Protein AF-A0A7S1P432-F1 (afdb_monomer)

Sequence (163 aa):
KGHTPPPPPSLVYFTLRPREGSQLPALQTTHKLSAPAIVRLRKVRTYVVERLRNDLTKLQQQGDKGAGGAAKRGGPSEREERRASTGPLEELVRLACKGRILSADMNLATVKDFICKSRTDVEITYHSVFDADETSGSMTPSFLPLQRKPAGEPRGKADPPQV

Mean predicted aligned error: 16.55 Å

Organism: NCBI:txid1169539

InterPro domains:
  IPR021772 WDR48/Bun107, ubiquitin-like domain [PF11816] (4-127)

Radius of gyration: 30.98 Å; Cα contacts (8 Å, |Δi|>4): 166; chains: 1; bounding box: 64×86×106 Å

Secondary structure (DSSP, 8-state):
---PPPPPPPEEEEEEEEPTT-SSPPPS--S-EEEETT-BHHHHHHHHHHHHHHHHHHHHHHH--S------------SSTTSS---THHHHEEEEETTEEPPTT-BHHHIIIIII--SSEEEEEEEEGGG-SSSS----------------------PPP--

pLDDT: mean 71.89, std 19.13, range [35.53, 95.12]

Nearest PDB structures (foldseek):
  8a9j-assembly1_E  TM=8.873E-01  e=1.302E-06  Homo sapiens
  5k1a-assembly1_B  TM=8.287E-01  e=5.121E-07  Homo sapiens
  5k1a-assembly3_F  TM=7.833E-01  e=3.669E-07  Homo sapiens
  5k1a-assembly2_D  TM=8.504E-01  e=4.324E-06  Homo sapiens
  7ay1-assembly1_E  TM=8.106E-01  e=1.488E-06  Homo sapiens

Foldseek 3Di:
DDDDDDDPQDKAKEAEAADVQFPQDGQPPRDIDIDGQQDFVLVVLVVVLVRSVVVVVVVVVVVPPDDDDDDDDDDDDDPDPPPPDPPCSSVFKFKDFPNHTDDRGDGNNCCCCPPNVPPHYGYIHMHTNVSPDDDPDPPPPPPPPPPPDDDDDDDDDDDDDDD

Solvent-accessible surface area (backbone atoms only — not comparable to full-atom values): 10689 Å² total; per-residue (Å²): 133,87,80,76,77,78,78,76,79,58,70,40,39,32,37,63,40,49,35,92,89,34,91,53,75,71,61,90,63,71,57,78,42,75,42,54,27,81,46,34,37,47,59,55,49,50,49,52,43,55,47,51,51,52,54,51,53,50,54,54,58,68,73,55,84,79,75,89,81,82,87,82,90,78,85,88,76,95,77,72,77,85,76,73,74,89,48,68,60,62,81,33,49,44,46,25,33,89,88,39,78,56,61,50,84,41,28,47,45,57,43,27,63,71,65,55,61,37,92,70,63,36,66,35,28,35,34,46,58,79,69,71,80,85,88,87,74,91,69,73,80,80,74,69,78,77,78,80,74,87,78,78,86,80,91,76,91,76,83,84,91,79,136

Structure (mmCIF, N/CA/C/O backbone):
data_AF-A0A7S1P432-F1
#
_entry.id   AF-A0A7S1P432-F1
#
loop_
_atom_site.group_PDB
_atom_site.id
_atom_site.type_symbol
_atom_site.label_atom_id
_atom_site.label_alt_id
_atom_site.label_comp_id
_atom_site.label_asym_id
_atom_site.label_entity_id
_atom_site.label_seq_id
_atom_site.pdbx_PDB_ins_code
_atom_site.Cartn_x
_atom_site.Cartn_y
_atom_site.Cartn_z
_atom_site.occupancy
_atom_site.B_iso_or_equiv
_atom_site.auth_seq_id
_atom_site.auth_comp_id
_atom_site.auth_asym_id
_atom_site.auth_atom_id
_atom_site.pdbx_PDB_model_num
ATOM 1 N N . LYS A 1 1 ? -13.442 27.577 28.938 1.00 61.81 1 LYS A N 1
ATOM 2 C CA . LYS A 1 1 ? -13.847 26.666 27.840 1.00 61.81 1 LYS A CA 1
ATOM 3 C C . LYS A 1 1 ? -12.653 25.766 27.553 1.00 61.81 1 LYS A C 1
ATOM 5 O O . LYS A 1 1 ? -11.640 26.280 27.103 1.00 61.81 1 LYS A O 1
ATOM 10 N N . GLY A 1 2 ? -12.702 24.496 27.962 1.00 65.56 2 GLY A N 1
ATOM 11 C CA . GLY A 1 2 ? -11.573 23.577 27.795 1.00 65.56 2 GLY A CA 1
ATOM 12 C C . GLY A 1 2 ? -11.403 23.221 26.322 1.00 65.56 2 GLY A C 1
ATOM 13 O O . GLY A 1 2 ? -12.331 22.694 25.717 1.00 65.56 2 GLY A O 1
ATOM 14 N N . HIS A 1 3 ? -10.253 23.546 25.740 1.00 68.88 3 HIS A N 1
ATOM 15 C CA . HIS A 1 3 ? -9.873 23.038 24.429 1.00 68.88 3 HIS A CA 1
ATOM 16 C C . HIS A 1 3 ? -9.399 21.598 24.618 1.00 68.88 3 HIS A C 1
ATOM 18 O O . HIS A 1 3 ? -8.333 21.365 25.182 1.00 68.88 3 HIS A O 1
ATOM 24 N N . THR A 1 4 ? -10.193 20.624 24.183 1.00 71.69 4 THR A N 1
ATOM 25 C CA . THR A 1 4 ? -9.695 19.255 24.040 1.00 71.69 4 THR A CA 1
ATOM 26 C C . THR A 1 4 ? -8.678 19.223 22.897 1.00 71.69 4 THR A C 1
ATOM 28 O O . THR A 1 4 ? -8.977 19.758 21.824 1.00 71.69 4 THR A O 1
ATOM 31 N N . PRO A 1 5 ? -7.487 18.630 23.097 1.00 74.06 5 PRO A N 1
ATOM 32 C CA . PRO A 1 5 ? -6.500 18.503 22.034 1.00 74.06 5 PRO A CA 1
ATOM 33 C C . PRO A 1 5 ? -7.072 17.679 20.869 1.00 74.06 5 PRO A C 1
ATOM 35 O O . PRO A 1 5 ? -7.887 16.778 21.101 1.00 74.06 5 PRO A O 1
ATOM 38 N N . PRO A 1 6 ? -6.682 17.982 19.616 1.00 73.06 6 PRO A N 1
ATOM 39 C CA . PRO A 1 6 ? -7.148 17.231 18.462 1.00 73.06 6 PRO A CA 1
ATOM 40 C C . PRO A 1 6 ? -6.756 15.754 18.609 1.00 73.06 6 PRO A C 1
ATOM 42 O O . PRO A 1 6 ? -5.644 15.462 19.065 1.00 73.06 6 PRO A O 1
ATOM 45 N N . PRO A 1 7 ? -7.644 14.814 18.237 1.00 72.56 7 PRO A N 1
ATOM 46 C CA . PRO A 1 7 ? -7.325 13.400 18.296 1.00 72.56 7 PRO A CA 1
ATOM 47 C C . PRO A 1 7 ? -6.095 13.112 17.424 1.00 72.56 7 PRO A C 1
ATOM 49 O O . PRO A 1 7 ? -5.957 13.694 16.341 1.00 72.56 7 PRO A O 1
ATOM 52 N N . PRO A 1 8 ? -5.191 12.228 17.880 1.00 73.31 8 PRO A N 1
ATOM 53 C CA . PRO A 1 8 ? -4.009 11.881 17.112 1.00 73.31 8 PRO A CA 1
ATOM 54 C C . PRO A 1 8 ? -4.415 11.316 15.742 1.00 73.31 8 PRO A C 1
ATOM 56 O O . PRO A 1 8 ? -5.448 10.647 15.625 1.00 73.31 8 PRO A O 1
ATOM 59 N N . PRO A 1 9 ? -3.616 11.565 14.691 1.00 76.19 9 PRO A N 1
ATOM 60 C CA . PRO A 1 9 ? -3.903 11.031 13.371 1.00 76.19 9 PRO A CA 1
ATOM 61 C C . PRO A 1 9 ? -3.912 9.503 13.442 1.00 76.19 9 PRO A C 1
ATOM 63 O O . PRO A 1 9 ? -2.935 8.888 13.863 1.00 76.19 9 PRO A O 1
ATOM 66 N N . SER A 1 10 ? -5.022 8.891 13.025 1.00 87.19 10 SER A N 1
ATOM 67 C CA . SER A 1 10 ? -5.145 7.434 13.003 1.00 87.19 10 SER A CA 1
ATOM 68 C C . SER A 1 10 ? -4.071 6.850 12.084 1.00 87.19 10 SER A C 1
ATOM 70 O O . SER A 1 10 ? -4.020 7.188 10.898 1.00 87.19 10 SER A O 1
ATOM 72 N N . LEU A 1 11 ? -3.176 6.029 12.634 1.00 92.12 11 LEU A N 1
ATOM 73 C CA . LEU A 1 11 ? -2.109 5.366 11.888 1.00 92.12 11 LEU A CA 1
ATOM 74 C C . LEU A 1 11 ? -2.564 3.970 11.464 1.00 92.12 11 LEU A C 1
ATOM 76 O O . LEU A 1 11 ? -3.148 3.215 12.242 1.00 92.12 11 LEU A O 1
ATOM 80 N N . VAL A 1 12 ? -2.249 3.615 10.225 1.00 92.44 12 VAL A N 1
ATOM 81 C CA . VAL A 1 12 ? -2.387 2.263 9.696 1.00 92.44 12 VAL A CA 1
ATOM 82 C C . VAL A 1 12 ? -0.999 1.667 9.584 1.00 92.44 12 VAL A C 1
ATOM 84 O O . VAL A 1 12 ? -0.094 2.269 9.001 1.00 92.44 12 VAL A O 1
ATOM 87 N N . TYR A 1 13 ? -0.852 0.470 10.136 1.00 93.31 13 TYR A N 1
ATOM 88 C CA . TYR A 1 13 ? 0.351 -0.317 9.975 1.00 93.31 13 TYR A CA 1
ATOM 89 C C . TYR A 1 13 ? 0.151 -1.349 8.875 1.00 93.31 13 TYR A C 1
ATOM 91 O O . TYR A 1 13 ? -0.885 -2.016 8.820 1.00 93.31 13 TYR A O 1
ATOM 99 N N . PHE A 1 14 ? 1.137 -1.479 7.998 1.00 93.19 14 PHE A N 1
ATOM 100 C CA . PHE A 1 14 ? 1.056 -2.395 6.876 1.00 93.19 14 PHE A CA 1
ATOM 101 C C . PHE A 1 14 ? 2.423 -2.941 6.473 1.00 93.19 14 PHE A C 1
ATOM 103 O O . PHE A 1 14 ? 3.464 -2.368 6.784 1.00 93.19 14 PHE A O 1
ATOM 110 N N . THR A 1 15 ? 2.413 -4.071 5.780 1.00 92.88 15 THR A N 1
ATOM 111 C CA . THR A 1 15 ? 3.598 -4.680 5.171 1.00 92.88 15 THR A CA 1
ATOM 112 C C . THR A 1 15 ? 3.430 -4.714 3.661 1.00 92.88 15 THR A C 1
ATOM 114 O O . THR A 1 15 ? 2.308 -4.791 3.154 1.00 92.88 15 THR A O 1
ATOM 117 N N . LEU A 1 16 ? 4.548 -4.608 2.945 1.00 92.38 16 LEU A N 1
ATOM 118 C CA . LEU A 1 16 ? 4.594 -4.693 1.491 1.00 92.38 16 LEU A CA 1
ATOM 119 C C . LEU A 1 16 ? 5.288 -5.990 1.101 1.00 92.38 16 LEU A C 1
ATOM 121 O O . LEU A 1 16 ? 6.408 -6.246 1.540 1.00 92.38 16 LEU A O 1
ATOM 125 N N . ARG A 1 17 ? 4.629 -6.801 0.276 1.00 90.12 17 ARG A N 1
ATOM 126 C CA . ARG A 1 17 ? 5.188 -8.062 -0.220 1.00 90.12 17 ARG A CA 1
ATOM 127 C C . ARG A 1 17 ? 4.987 -8.204 -1.725 1.00 90.12 17 ARG A C 1
ATOM 129 O O . ARG A 1 17 ? 3.968 -7.743 -2.235 1.00 90.12 17 ARG A O 1
ATOM 136 N N . PRO A 1 18 ? 5.921 -8.829 -2.455 1.00 89.81 18 PRO A N 1
ATOM 137 C CA . PRO A 1 18 ? 5.646 -9.207 -3.832 1.00 89.81 18 PRO A CA 1
ATOM 138 C C . PRO A 1 18 ? 4.508 -10.236 -3.842 1.00 89.81 18 PRO A C 1
ATOM 140 O O . PRO A 1 18 ? 4.408 -11.071 -2.941 1.00 89.81 18 PRO A O 1
ATOM 143 N N . ARG A 1 19 ? 3.621 -10.162 -4.836 1.00 86.88 19 ARG A N 1
ATOM 144 C CA . ARG A 1 19 ? 2.622 -11.213 -5.066 1.00 86.88 19 ARG A CA 1
ATOM 145 C C . ARG A 1 19 ? 3.338 -12.522 -5.408 1.00 86.88 19 ARG A C 1
ATOM 147 O O . ARG A 1 19 ? 4.354 -12.509 -6.095 1.00 86.88 19 ARG A O 1
ATOM 154 N N . GLU A 1 20 ? 2.800 -13.643 -4.951 1.00 77.38 20 GLU A N 1
ATOM 155 C CA . GLU A 1 20 ? 3.308 -14.966 -5.315 1.00 77.38 20 GLU A CA 1
ATOM 156 C C . GLU A 1 20 ? 3.258 -15.152 -6.843 1.00 77.38 20 GLU A C 1
ATOM 158 O O . GLU A 1 20 ? 2.219 -14.905 -7.456 1.00 77.38 20 GLU A O 1
ATOM 163 N N . GLY A 1 21 ? 4.397 -15.496 -7.454 1.00 70.50 21 GLY A N 1
ATOM 164 C CA . GLY A 1 21 ? 4.560 -15.585 -8.914 1.00 70.50 21 GLY A CA 1
ATOM 165 C C . GLY A 1 21 ? 4.989 -14.288 -9.615 1.00 70.50 21 GLY A C 1
ATOM 166 O O . GLY A 1 21 ? 5.356 -14.339 -10.783 1.00 70.50 21 GLY A O 1
ATOM 167 N N . SER A 1 22 ? 5.025 -13.153 -8.907 1.00 76.44 22 SER A N 1
ATOM 168 C CA . SER A 1 22 ? 5.441 -11.872 -9.487 1.00 76.44 22 SER A CA 1
ATOM 169 C C . SER A 1 22 ? 6.924 -11.861 -9.850 1.00 76.44 22 SER A C 1
ATOM 171 O O . SER A 1 22 ? 7.775 -12.154 -9.011 1.00 76.44 22 SER A O 1
ATOM 173 N N . GLN A 1 23 ? 7.252 -11.385 -11.055 1.00 71.56 23 GLN A N 1
ATOM 174 C CA . GLN A 1 23 ? 8.646 -11.152 -11.471 1.00 71.56 23 GLN A CA 1
ATOM 175 C C . GLN A 1 23 ? 9.327 -9.965 -10.759 1.00 71.56 23 GLN A C 1
ATOM 177 O O . GLN A 1 23 ? 10.518 -9.714 -10.946 1.00 71.56 23 GLN A O 1
ATOM 182 N N . LEU A 1 24 ? 8.585 -9.197 -9.953 1.00 79.94 24 LEU A N 1
ATOM 183 C CA . LEU A 1 24 ? 9.155 -8.101 -9.167 1.00 79.94 24 LEU A CA 1
ATOM 184 C C . LEU A 1 24 ? 9.936 -8.618 -7.948 1.00 79.94 24 LEU A C 1
ATOM 186 O O . LEU A 1 24 ? 9.407 -9.443 -7.198 1.00 79.94 24 LEU A O 1
ATOM 190 N N . PRO A 1 25 ? 11.139 -8.078 -7.677 1.00 79.94 25 PRO A N 1
ATOM 191 C CA . PRO A 1 25 ? 11.921 -8.470 -6.514 1.00 79.94 25 PRO A CA 1
ATOM 192 C C . PRO A 1 25 ? 11.219 -8.091 -5.205 1.00 79.94 25 PRO A C 1
ATOM 194 O O . PRO A 1 25 ? 10.444 -7.127 -5.131 1.00 79.94 25 PRO A O 1
ATOM 197 N N . ALA A 1 26 ? 11.519 -8.844 -4.145 1.00 82.81 26 ALA A N 1
ATOM 198 C CA . ALA A 1 26 ? 11.113 -8.488 -2.793 1.00 82.81 26 ALA A CA 1
ATOM 199 C C . ALA A 1 26 ? 11.807 -7.185 -2.374 1.00 82.81 26 ALA A C 1
ATOM 201 O O . ALA A 1 26 ? 13.030 -7.070 -2.459 1.00 82.81 26 ALA A O 1
ATOM 202 N N . LEU A 1 27 ? 11.026 -6.210 -1.910 1.00 83.12 27 LEU A N 1
ATOM 203 C CA . LEU A 1 27 ? 11.569 -4.985 -1.338 1.00 83.12 27 LEU A CA 1
ATOM 204 C C . LEU A 1 27 ? 12.449 -5.324 -0.130 1.00 83.12 27 LEU A C 1
ATOM 206 O O . LEU A 1 27 ? 12.026 -6.073 0.753 1.00 83.12 27 LEU A O 1
ATOM 210 N N . GLN A 1 28 ? 13.627 -4.700 -0.022 1.00 70.88 28 GLN A N 1
ATOM 211 C CA . GLN A 1 28 ? 14.461 -4.827 1.188 1.00 70.88 28 GLN A CA 1
ATOM 212 C C . GLN A 1 28 ? 13.776 -4.242 2.432 1.00 70.88 28 GLN A C 1
ATOM 214 O O . GLN A 1 28 ? 14.142 -4.550 3.567 1.00 70.88 28 GLN A O 1
ATOM 219 N N . THR A 1 29 ? 12.749 -3.412 2.234 1.00 67.56 29 THR A N 1
ATOM 220 C CA . THR A 1 29 ? 11.868 -2.930 3.296 1.00 67.56 29 THR A CA 1
ATOM 221 C C . THR A 1 29 ? 10.810 -3.979 3.661 1.00 67.56 29 THR A C 1
ATOM 223 O O . THR A 1 29 ? 9.615 -3.817 3.448 1.00 67.56 29 THR A O 1
ATOM 226 N N . THR A 1 30 ? 11.256 -5.095 4.239 1.00 64.88 30 THR A N 1
ATOM 227 C CA . THR A 1 30 ? 10.384 -6.121 4.845 1.00 64.88 30 THR A CA 1
ATOM 228 C C . THR A 1 30 ? 9.845 -5.714 6.219 1.00 64.88 30 THR A C 1
ATOM 230 O O . THR A 1 30 ? 9.084 -6.456 6.839 1.00 64.88 30 THR A O 1
ATOM 233 N N . HIS A 1 31 ? 10.223 -4.536 6.715 1.00 77.25 31 HIS A N 1
ATOM 234 C CA . HIS A 1 31 ? 9.747 -4.004 7.986 1.00 77.25 31 HIS A CA 1
ATOM 235 C C . HIS A 1 31 ? 8.325 -3.439 7.878 1.00 77.2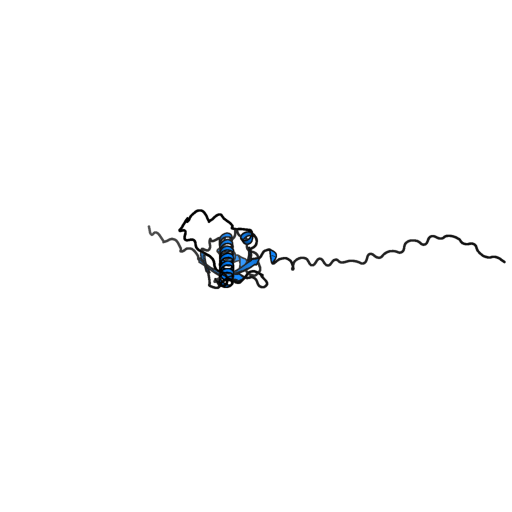5 31 HIS A C 1
ATOM 237 O O . HIS A 1 31 ? 7.900 -2.910 6.853 1.00 77.25 31 HIS A O 1
ATOM 243 N N . LYS A 1 32 ? 7.594 -3.539 8.990 1.00 89.12 32 LYS A N 1
ATOM 244 C CA . LYS A 1 32 ? 6.251 -2.988 9.168 1.00 89.12 32 LYS A CA 1
ATOM 245 C C . LYS A 1 32 ? 6.284 -1.468 8.981 1.00 89.12 32 LYS A C 1
ATOM 247 O O . LYS A 1 32 ? 6.915 -0.755 9.759 1.00 89.12 32 LYS A O 1
ATOM 252 N N . LEU A 1 33 ? 5.600 -0.983 7.952 1.00 91.62 33 LEU A N 1
ATOM 253 C CA . LEU A 1 33 ? 5.451 0.436 7.659 1.00 91.62 33 LEU A CA 1
ATOM 254 C C . LEU A 1 33 ? 4.270 1.005 8.439 1.00 91.62 33 LEU A C 1
ATOM 256 O O . LEU A 1 33 ? 3.277 0.318 8.683 1.00 91.62 33 LEU A O 1
ATOM 260 N N . SER A 1 34 ? 4.367 2.275 8.814 1.00 92.56 34 SER A N 1
ATOM 261 C CA . SER A 1 34 ? 3.274 3.036 9.408 1.00 92.56 34 SER A CA 1
ATOM 262 C C . SER A 1 34 ? 2.999 4.276 8.568 1.00 92.56 34 SER A C 1
ATOM 264 O O . SER A 1 34 ? 3.915 4.963 8.114 1.00 92.56 34 SER A O 1
ATOM 266 N N . ALA A 1 35 ? 1.723 4.559 8.327 1.00 93.44 35 ALA A N 1
ATOM 267 C CA . ALA A 1 35 ? 1.311 5.772 7.637 1.00 93.44 35 ALA A CA 1
ATOM 268 C C . ALA A 1 35 ? -0.051 6.258 8.146 1.00 93.44 35 ALA A C 1
ATOM 270 O O . ALA A 1 35 ? -0.850 5.455 8.629 1.00 93.44 35 ALA A O 1
ATOM 271 N N . PRO A 1 36 ? -0.357 7.558 8.017 1.00 94.06 36 PRO A N 1
ATOM 272 C CA . PRO A 1 36 ? -1.687 8.069 8.319 1.00 94.06 36 PRO A CA 1
ATOM 273 C C . PRO A 1 36 ? -2.774 7.375 7.489 1.00 94.06 36 PRO A C 1
ATOM 275 O O . PRO A 1 36 ? -2.624 7.179 6.285 1.00 94.06 36 PRO A O 1
ATOM 278 N N . ALA A 1 37 ? -3.906 7.081 8.119 1.00 91.75 37 ALA A N 1
ATOM 279 C CA . ALA A 1 37 ? -5.088 6.456 7.525 1.00 91.75 37 ALA A CA 1
ATOM 280 C C . ALA A 1 37 ? -5.605 7.167 6.259 1.00 91.75 37 ALA A C 1
ATOM 282 O O . ALA A 1 37 ? -6.143 6.525 5.358 1.00 91.75 37 ALA A O 1
ATOM 283 N N . ILE A 1 38 ? -5.411 8.487 6.181 1.00 93.88 38 ILE A N 1
ATOM 284 C CA . ILE A 1 38 ? -5.805 9.335 5.047 1.00 93.88 38 ILE A CA 1
ATOM 285 C C . ILE A 1 38 ? -4.884 9.190 3.824 1.00 93.88 38 ILE A C 1
ATOM 287 O O . ILE A 1 38 ? -5.231 9.648 2.734 1.00 93.88 38 ILE A O 1
ATOM 291 N N . VAL A 1 39 ? -3.707 8.566 3.969 1.00 94.38 39 VAL A N 1
ATOM 292 C CA . VAL A 1 39 ? -2.776 8.371 2.851 1.00 94.38 39 VAL A CA 1
ATOM 293 C C . VAL A 1 39 ? -3.449 7.538 1.768 1.00 94.38 39 VAL A C 1
ATOM 295 O O . VAL A 1 39 ? -3.961 6.449 2.022 1.00 94.38 39 VAL A O 1
ATOM 298 N N . ARG A 1 40 ? -3.427 8.071 0.543 1.00 94.88 40 ARG A N 1
ATOM 299 C CA . ARG A 1 40 ? -3.949 7.394 -0.644 1.00 94.88 40 ARG A CA 1
ATOM 300 C C . ARG A 1 40 ? -2.973 6.355 -1.163 1.00 94.88 40 ARG A C 1
ATOM 302 O O . ARG A 1 40 ? -1.754 6.547 -1.108 1.00 94.88 40 ARG A O 1
ATOM 309 N N . LEU A 1 41 ? -3.513 5.308 -1.768 1.00 94.00 41 LEU A N 1
ATOM 310 C CA . LEU A 1 41 ? -2.720 4.246 -2.362 1.00 94.00 41 LEU A CA 1
ATOM 311 C C . LEU A 1 41 ? -1.842 4.712 -3.508 1.00 94.00 41 LEU A C 1
ATOM 313 O O . LEU A 1 41 ? -0.775 4.138 -3.688 1.00 94.00 41 LEU A O 1
ATOM 317 N N . ARG A 1 42 ? -2.201 5.790 -4.214 1.00 92.50 42 ARG A N 1
ATOM 318 C CA . ARG A 1 42 ? -1.290 6.428 -5.174 1.00 92.50 42 ARG A CA 1
ATOM 319 C C . ARG A 1 42 ? 0.086 6.699 -4.561 1.00 92.50 42 ARG A C 1
ATOM 321 O O . ARG A 1 42 ? 1.092 6.407 -5.187 1.00 92.50 42 ARG A O 1
ATOM 328 N N . LYS A 1 43 ? 0.141 7.186 -3.317 1.00 93.06 43 LYS A N 1
ATOM 329 C CA . LYS A 1 43 ? 1.407 7.499 -2.641 1.00 93.06 43 LYS A CA 1
ATOM 330 C C . LYS A 1 43 ? 2.152 6.244 -2.183 1.00 93.06 43 LYS A C 1
ATOM 332 O O . LYS A 1 43 ? 3.375 6.209 -2.248 1.00 93.06 43 LYS A O 1
ATOM 337 N N . VAL A 1 44 ? 1.419 5.210 -1.767 1.00 92.81 44 VAL A N 1
ATOM 338 C CA . VAL A 1 44 ? 1.993 3.891 -1.445 1.00 92.81 44 VAL A CA 1
ATOM 339 C C . VAL A 1 44 ? 2.585 3.243 -2.702 1.00 92.81 44 VAL A C 1
ATOM 341 O O . VAL A 1 44 ? 3.681 2.699 -2.653 1.00 92.81 44 VAL A O 1
ATOM 344 N N . ARG A 1 45 ? 1.901 3.364 -3.844 1.00 91.25 45 ARG A N 1
ATOM 345 C CA . ARG A 1 45 ? 2.354 2.881 -5.154 1.00 91.25 45 ARG A CA 1
ATOM 346 C C . ARG A 1 45 ? 3.644 3.574 -5.580 1.00 91.25 45 ARG A C 1
ATOM 348 O O . ARG A 1 45 ? 4.614 2.886 -5.877 1.00 91.25 45 ARG A O 1
ATOM 355 N N . THR A 1 46 ? 3.678 4.907 -5.533 1.00 91.19 46 THR A N 1
ATOM 356 C CA . THR A 1 46 ? 4.898 5.680 -5.811 1.00 91.19 46 THR A CA 1
ATOM 357 C C . THR A 1 46 ? 6.043 5.238 -4.903 1.00 91.19 46 THR A C 1
ATOM 359 O O . THR A 1 46 ? 7.136 4.969 -5.387 1.00 91.19 46 THR A O 1
ATOM 362 N N . TYR A 1 47 ? 5.781 5.060 -3.604 1.00 91.12 47 TYR A N 1
ATOM 363 C CA . TYR A 1 47 ? 6.790 4.573 -2.662 1.00 91.12 47 TYR A CA 1
ATOM 364 C C . TYR A 1 47 ? 7.340 3.188 -3.043 1.00 91.12 47 TYR A C 1
ATOM 366 O O . TYR A 1 47 ? 8.554 2.995 -3.027 1.00 91.12 47 TYR A O 1
ATOM 374 N N . VAL A 1 48 ? 6.478 2.233 -3.415 1.00 90.25 48 VAL A N 1
ATOM 375 C CA . VAL A 1 48 ? 6.901 0.897 -3.878 1.00 90.25 48 VAL A CA 1
ATOM 376 C C . VAL A 1 48 ? 7.805 1.013 -5.103 1.00 90.25 48 VAL A C 1
ATOM 378 O O . VAL A 1 48 ? 8.866 0.400 -5.138 1.00 90.25 48 VAL A O 1
ATOM 381 N N . VAL A 1 49 ? 7.418 1.825 -6.084 1.00 88.25 49 VAL A N 1
ATOM 382 C CA . VAL A 1 49 ? 8.160 2.009 -7.340 1.00 88.25 49 VAL A CA 1
ATOM 383 C C . VAL A 1 49 ? 9.527 2.642 -7.088 1.00 88.25 49 VAL A C 1
ATOM 385 O O . VAL A 1 49 ? 10.539 2.153 -7.590 1.00 88.25 49 VAL A O 1
ATOM 388 N N . GLU A 1 50 ? 9.583 3.689 -6.265 1.00 87.75 50 GLU A N 1
ATOM 389 C CA . GLU A 1 50 ? 10.842 4.323 -5.869 1.00 87.75 50 GLU A CA 1
ATOM 390 C C . GLU A 1 50 ? 11.755 3.345 -5.123 1.00 87.75 50 GLU A C 1
ATOM 392 O O . GLU A 1 50 ? 12.967 3.336 -5.345 1.00 87.75 50 GLU A O 1
ATOM 397 N N . ARG A 1 51 ? 11.193 2.502 -4.247 1.00 86.69 51 ARG A N 1
ATOM 398 C CA . ARG A 1 51 ? 11.965 1.491 -3.516 1.00 86.69 51 ARG A CA 1
ATOM 399 C C . ARG A 1 51 ? 12.489 0.396 -4.436 1.00 86.69 51 ARG A C 1
ATOM 401 O O . ARG A 1 51 ? 13.684 0.133 -4.383 1.00 86.69 51 ARG A O 1
ATOM 408 N N . LEU A 1 52 ? 11.657 -0.139 -5.331 1.00 85.75 52 LEU A N 1
ATOM 409 C CA . LEU A 1 52 ? 12.071 -1.121 -6.339 1.00 85.75 52 LEU A CA 1
ATOM 410 C C . LEU A 1 52 ? 13.206 -0.584 -7.212 1.00 85.75 52 LEU A C 1
ATOM 412 O O . LEU A 1 52 ? 14.203 -1.272 -7.409 1.00 85.75 52 LEU A O 1
ATOM 416 N N . ARG A 1 53 ? 13.088 0.660 -7.694 1.00 84.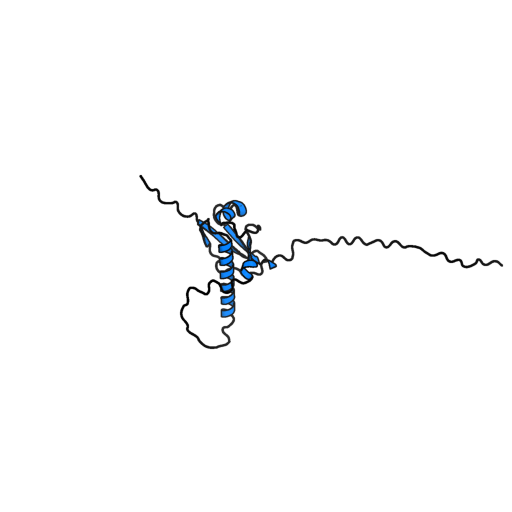38 53 ARG A N 1
ATOM 417 C CA . ARG A 1 53 ? 14.134 1.303 -8.499 1.00 84.38 53 ARG A CA 1
ATOM 418 C C . ARG A 1 53 ? 15.446 1.404 -7.725 1.00 84.38 53 ARG A C 1
ATOM 420 O O . ARG A 1 53 ? 16.490 1.045 -8.250 1.00 84.38 53 ARG A O 1
ATOM 427 N N . ASN A 1 54 ? 15.387 1.861 -6.475 1.00 8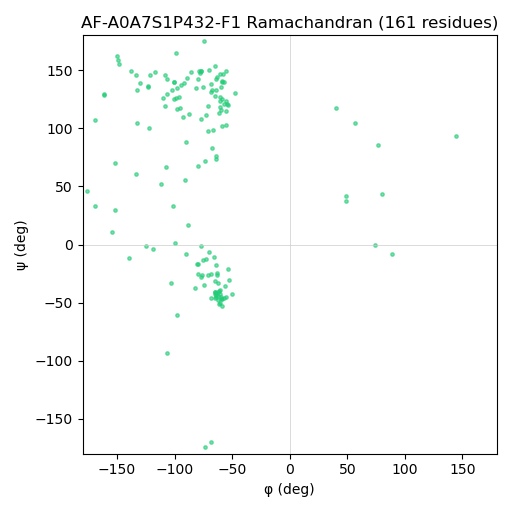4.75 54 ASN A N 1
ATOM 428 C CA . ASN A 1 54 ? 16.573 1.986 -5.631 1.00 84.75 54 ASN A CA 1
ATOM 429 C C . ASN A 1 54 ? 17.226 0.630 -5.328 1.00 84.75 54 ASN A C 1
ATOM 431 O O . ASN A 1 54 ? 18.451 0.533 -5.359 1.00 84.75 54 ASN A O 1
ATOM 435 N N . ASP A 1 55 ? 16.434 -0.403 -5.038 1.00 82.62 55 ASP A N 1
ATOM 436 C CA . ASP A 1 55 ? 16.949 -1.751 -4.783 1.00 82.62 55 ASP A CA 1
ATOM 437 C C . ASP A 1 55 ? 17.602 -2.343 -6.045 1.00 82.62 55 ASP A C 1
ATOM 439 O O . ASP A 1 55 ? 18.699 -2.897 -5.964 1.00 82.62 55 ASP A O 1
ATOM 443 N N . LEU A 1 56 ? 17.006 -2.137 -7.226 1.00 79.75 56 LEU A N 1
ATOM 444 C CA . LEU A 1 56 ? 17.573 -2.580 -8.504 1.00 79.75 56 LEU A CA 1
ATOM 445 C C . LEU A 1 56 ? 18.902 -1.875 -8.823 1.00 79.75 56 LEU A C 1
ATOM 447 O O . LEU A 1 56 ? 19.886 -2.534 -9.157 1.00 79.75 56 LEU A O 1
ATOM 451 N N . THR A 1 57 ? 18.967 -0.552 -8.641 1.00 78.75 57 THR A N 1
ATOM 452 C CA . THR A 1 57 ? 20.199 0.227 -8.840 1.00 78.75 57 THR A CA 1
ATOM 453 C C . THR A 1 57 ? 21.321 -0.230 -7.902 1.00 78.75 57 THR A C 1
ATOM 455 O O . THR A 1 57 ? 22.476 -0.315 -8.319 1.00 78.75 57 THR A O 1
ATOM 458 N N . LYS A 1 58 ? 21.008 -0.557 -6.640 1.00 75.62 58 LYS A N 1
ATOM 459 C CA . LYS A 1 58 ? 22.000 -1.082 -5.685 1.00 75.62 58 LYS A CA 1
ATOM 460 C C . LYS A 1 58 ? 22.542 -2.445 -6.104 1.00 75.62 58 LYS A C 1
ATOM 462 O O . LYS A 1 58 ? 23.747 -2.662 -6.014 1.00 75.62 58 LYS A O 1
ATOM 467 N N . LEU A 1 59 ? 21.676 -3.345 -6.575 1.00 68.19 59 LEU A N 1
ATOM 468 C CA . LEU A 1 59 ? 22.094 -4.659 -7.072 1.00 68.19 59 LEU A CA 1
ATOM 469 C C . LEU A 1 59 ? 23.012 -4.532 -8.295 1.00 68.19 59 LEU A C 1
ATOM 471 O O . LEU A 1 59 ? 24.028 -5.219 -8.364 1.00 68.19 59 LEU A O 1
ATOM 475 N N . GLN A 1 60 ? 22.713 -3.607 -9.213 1.00 64.94 60 GLN A N 1
ATOM 476 C CA . GLN A 1 60 ? 23.580 -3.330 -10.362 1.00 64.94 60 GLN A CA 1
ATOM 477 C C . GLN A 1 60 ? 24.948 -2.773 -9.939 1.00 64.94 60 GLN A C 1
ATOM 479 O O . GLN A 1 60 ? 25.971 -3.238 -10.429 1.00 64.94 60 GLN A O 1
ATOM 484 N N . GLN A 1 61 ? 24.994 -1.844 -8.980 1.00 60.75 61 GLN A N 1
ATOM 485 C CA . GLN A 1 61 ? 26.262 -1.294 -8.474 1.00 60.75 61 GLN A CA 1
ATOM 486 C C . GLN A 1 61 ? 27.100 -2.311 -7.684 1.00 60.75 61 GLN A C 1
ATOM 488 O O . GLN A 1 61 ? 28.319 -2.179 -7.606 1.00 60.75 61 GLN A O 1
ATOM 493 N N . GLN A 1 62 ? 26.474 -3.330 -7.093 1.00 55.09 62 GLN A N 1
ATOM 494 C CA . GLN A 1 62 ? 27.187 -4.395 -6.387 1.00 55.09 62 GLN A CA 1
ATOM 495 C C . GLN A 1 62 ? 27.765 -5.454 -7.344 1.00 55.09 62 GLN A C 1
ATOM 497 O O . GLN A 1 62 ? 28.766 -6.084 -7.005 1.00 55.09 62 GLN A O 1
ATOM 502 N N . GLY A 1 63 ? 27.176 -5.617 -8.535 1.00 49.00 63 GLY A N 1
ATOM 503 C CA . GLY A 1 63 ? 27.687 -6.484 -9.603 1.00 49.00 63 GLY A CA 1
ATOM 504 C C . GLY A 1 63 ? 28.830 -5.880 -10.426 1.00 49.00 63 GLY A C 1
ATOM 505 O O . GLY A 1 63 ? 29.558 -6.625 -11.072 1.00 49.00 63 GLY A O 1
ATOM 506 N N . ASP A 1 64 ? 29.029 -4.561 -10.363 1.00 45.81 64 ASP A N 1
ATOM 507 C CA . ASP A 1 64 ? 30.048 -3.834 -11.130 1.00 45.81 64 ASP A CA 1
ATOM 508 C C . ASP A 1 64 ? 31.156 -3.262 -10.224 1.00 45.81 64 ASP A C 1
ATOM 510 O O . ASP A 1 64 ? 31.502 -2.085 -10.252 1.00 45.81 64 ASP A O 1
ATOM 514 N N . LYS A 1 65 ? 31.754 -4.114 -9.381 1.00 45.03 65 LYS A N 1
ATOM 515 C CA . LYS A 1 65 ? 33.097 -3.852 -8.828 1.00 45.03 65 LYS A CA 1
ATOM 516 C C . LYS A 1 65 ? 34.159 -4.463 -9.738 1.00 45.03 65 LYS A C 1
ATOM 518 O O . LYS A 1 65 ? 34.959 -5.287 -9.299 1.00 45.03 65 LYS A O 1
ATOM 523 N N . GLY A 1 66 ? 34.130 -4.076 -11.012 1.00 44.22 66 GLY A N 1
ATOM 524 C CA . GLY A 1 66 ? 34.928 -4.727 -12.042 1.00 44.22 66 GLY A CA 1
ATOM 525 C C . GLY A 1 66 ? 35.292 -3.904 -13.274 1.00 44.22 66 GLY A C 1
ATOM 526 O O . GLY A 1 66 ? 35.818 -4.503 -14.196 1.00 44.22 66 GLY A O 1
ATOM 527 N N . ALA A 1 67 ? 35.091 -2.585 -13.335 1.00 43.78 67 ALA A N 1
ATOM 528 C CA . ALA A 1 67 ? 35.757 -1.747 -14.340 1.00 43.78 67 ALA A CA 1
ATOM 529 C C . ALA A 1 67 ? 35.728 -0.275 -13.915 1.00 43.78 67 ALA A C 1
ATOM 531 O O . ALA A 1 67 ? 34.702 0.252 -13.505 1.00 43.78 67 ALA A O 1
ATOM 532 N N . GLY A 1 68 ? 36.892 0.372 -13.93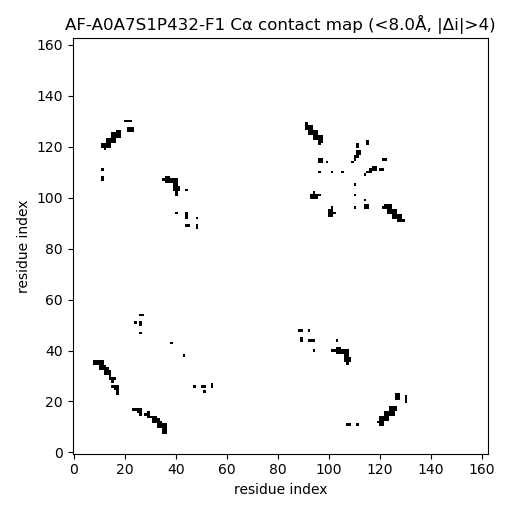5 1.00 40.59 68 GLY A N 1
ATOM 533 C CA . GLY A 1 68 ? 37.083 1.698 -13.360 1.00 40.59 68 GLY A CA 1
ATOM 534 C C . GLY A 1 68 ? 36.487 2.857 -14.157 1.00 40.59 68 GLY A C 1
ATOM 535 O O . GLY A 1 68 ? 36.055 2.714 -15.295 1.00 40.59 68 GLY A O 1
ATOM 536 N N . GLY A 1 69 ? 36.583 4.049 -13.563 1.00 38.34 69 GLY A N 1
ATOM 537 C CA . GLY A 1 69 ? 36.504 5.297 -14.319 1.00 38.34 69 GLY A CA 1
ATOM 538 C C . GLY A 1 69 ? 35.804 6.457 -13.620 1.00 38.34 69 GLY A C 1
ATOM 539 O O . GLY A 1 69 ? 34.608 6.640 -13.764 1.00 38.34 69 GLY A O 1
ATOM 540 N N . ALA A 1 70 ? 36.609 7.285 -12.954 1.00 41.75 70 ALA A N 1
ATOM 541 C CA . ALA A 1 70 ? 36.522 8.749 -12.952 1.00 41.75 70 ALA A CA 1
ATOM 542 C C . ALA A 1 70 ? 35.209 9.458 -12.528 1.00 41.75 70 ALA A C 1
ATOM 544 O O . ALA A 1 70 ? 34.286 9.677 -13.298 1.00 41.75 70 ALA A O 1
ATOM 545 N N . ALA A 1 71 ? 35.266 10.000 -11.308 1.00 48.78 71 ALA A N 1
ATOM 546 C CA . ALA A 1 71 ? 35.056 11.418 -10.991 1.00 48.78 71 ALA A CA 1
ATOM 547 C C . ALA A 1 71 ? 33.938 12.210 -11.711 1.00 48.78 71 ALA A C 1
ATOM 549 O O . ALA A 1 71 ? 34.115 12.664 -12.837 1.00 48.78 71 ALA A O 1
ATOM 550 N N . LYS A 1 72 ? 32.963 12.692 -10.926 1.00 43.19 72 LYS A N 1
ATOM 551 C CA . LYS A 1 72 ? 32.853 14.141 -10.669 1.00 43.19 72 LYS A CA 1
ATOM 552 C C . LYS A 1 72 ? 32.002 14.457 -9.439 1.00 43.19 72 LYS A C 1
ATOM 554 O O . LYS A 1 72 ? 30.882 13.989 -9.286 1.00 43.19 72 LYS A O 1
ATOM 559 N N . ARG A 1 73 ? 32.577 15.296 -8.575 1.00 50.75 73 ARG A N 1
ATOM 560 C CA . ARG A 1 73 ? 31.910 16.016 -7.485 1.00 50.75 73 ARG A CA 1
ATOM 561 C C . ARG A 1 73 ? 30.976 17.074 -8.088 1.00 50.75 73 ARG A C 1
ATOM 563 O O . ARG A 1 73 ? 31.397 17.791 -8.992 1.00 50.75 73 ARG A O 1
ATOM 570 N N . GLY A 1 74 ? 29.774 17.217 -7.537 1.00 35.53 74 GLY A N 1
ATOM 571 C CA . GLY A 1 74 ? 28.856 18.323 -7.813 1.00 35.53 74 GLY A CA 1
ATOM 572 C C . GLY A 1 74 ? 27.704 18.311 -6.810 1.00 35.53 74 GLY A C 1
ATOM 573 O O . GLY A 1 74 ? 26.885 17.402 -6.838 1.00 35.53 74 GLY A O 1
ATOM 574 N N . GLY A 1 75 ? 27.715 19.269 -5.880 1.00 38.12 75 GLY A N 1
ATOM 575 C CA . GLY A 1 75 ? 26.692 19.478 -4.851 1.00 38.12 75 GLY A CA 1
ATOM 576 C C . GLY A 1 75 ? 25.379 20.079 -5.389 1.00 38.12 75 GLY A C 1
ATOM 577 O O . GLY A 1 75 ? 25.219 20.227 -6.597 1.00 38.12 75 GLY A O 1
ATOM 578 N N . PRO A 1 76 ? 24.434 20.405 -4.492 1.00 48.06 76 PRO A N 1
ATOM 579 C CA . PRO A 1 76 ? 23.032 20.004 -4.583 1.00 48.06 76 PRO A CA 1
ATOM 580 C C . PRO A 1 76 ? 22.146 21.021 -5.318 1.00 48.06 76 PRO A C 1
ATOM 582 O O . PRO A 1 76 ? 22.239 22.221 -5.080 1.00 48.06 76 PRO A O 1
ATOM 585 N N . SER A 1 77 ? 21.225 20.534 -6.155 1.00 38.72 77 SER A N 1
ATOM 586 C CA . SER A 1 77 ? 20.060 21.305 -6.608 1.00 38.72 77 SER A CA 1
ATOM 587 C C . SER A 1 77 ? 18.793 20.547 -6.224 1.00 38.72 77 SER A C 1
ATOM 589 O O . SER A 1 77 ? 18.405 19.548 -6.822 1.00 38.72 77 SER A O 1
ATOM 591 N N . GLU A 1 78 ? 18.184 21.004 -5.138 1.00 50.69 78 GLU A N 1
ATOM 592 C CA . GLU A 1 78 ? 17.216 20.280 -4.312 1.00 50.69 78 GLU A CA 1
ATOM 593 C C . GLU A 1 78 ? 15.763 20.443 -4.785 1.00 50.69 78 GLU A C 1
ATOM 595 O O . GLU A 1 78 ? 14.829 20.195 -4.019 1.00 50.69 78 GLU A O 1
AT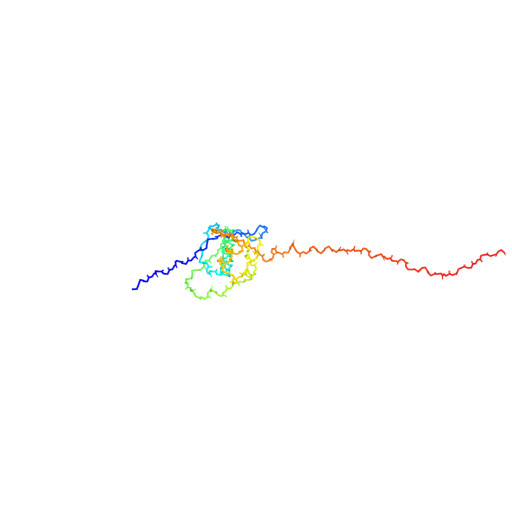OM 600 N N . ARG A 1 79 ? 15.519 20.904 -6.020 1.00 47.03 79 ARG A N 1
ATOM 601 C CA . ARG A 1 79 ? 14.159 21.336 -6.393 1.00 47.03 79 ARG A CA 1
ATOM 602 C C . ARG A 1 79 ? 13.649 20.971 -7.778 1.00 47.03 79 ARG A C 1
ATOM 604 O O . ARG A 1 79 ? 12.441 21.069 -7.981 1.00 47.03 79 ARG A O 1
ATOM 611 N N . GLU A 1 80 ? 14.492 20.490 -8.685 1.00 41.81 80 GLU A N 1
ATOM 612 C CA . GLU A 1 80 ? 14.093 20.335 -10.095 1.00 41.81 80 GLU A CA 1
ATOM 613 C C . GLU A 1 80 ? 14.141 18.895 -10.629 1.00 41.81 80 GLU A C 1
ATOM 615 O O . GLU A 1 80 ? 13.623 18.613 -11.703 1.00 41.81 80 GLU A O 1
ATOM 620 N N . GLU A 1 81 ? 14.607 17.934 -9.829 1.00 44.09 81 GLU A N 1
ATOM 621 C CA . GLU A 1 81 ? 14.614 16.506 -10.183 1.00 44.09 81 GLU A CA 1
ATOM 622 C C . GLU A 1 81 ? 13.460 15.727 -9.520 1.00 44.09 81 GLU A C 1
ATOM 624 O O . GLU A 1 81 ? 13.568 14.564 -9.149 1.00 44.09 81 GLU A O 1
ATOM 629 N N . ARG A 1 82 ? 12.305 16.379 -9.333 1.00 46.50 82 ARG A N 1
ATOM 630 C CA . ARG A 1 82 ? 11.048 15.709 -8.930 1.00 46.50 82 ARG A CA 1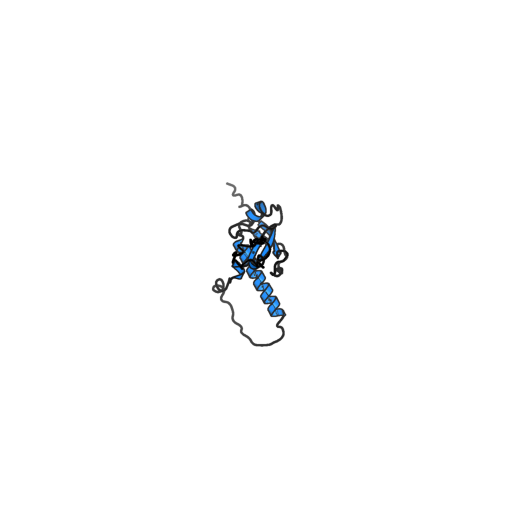
ATOM 631 C C . ARG A 1 82 ? 10.096 15.441 -10.097 1.00 46.50 82 ARG A C 1
ATOM 633 O O . ARG A 1 82 ? 8.996 14.943 -9.872 1.00 46.50 82 ARG A O 1
ATOM 640 N N . ARG A 1 83 ? 10.488 15.793 -11.327 1.00 48.91 83 ARG A N 1
ATOM 641 C CA . ARG A 1 83 ? 9.679 15.597 -12.546 1.00 48.91 83 ARG A CA 1
ATOM 642 C C . ARG A 1 83 ? 10.371 14.807 -13.656 1.00 48.91 83 ARG A C 1
ATOM 644 O O . ARG A 1 83 ? 9.740 14.556 -14.676 1.00 48.91 83 ARG A O 1
ATOM 651 N N . ALA A 1 84 ? 11.617 14.386 -13.467 1.00 45.38 84 ALA A N 1
ATOM 652 C CA . ALA A 1 84 ? 12.295 13.536 -14.430 1.00 45.38 84 ALA A CA 1
ATOM 653 C C . ALA A 1 84 ? 12.086 12.064 -14.049 1.00 45.38 84 ALA A C 1
ATOM 655 O O . ALA A 1 84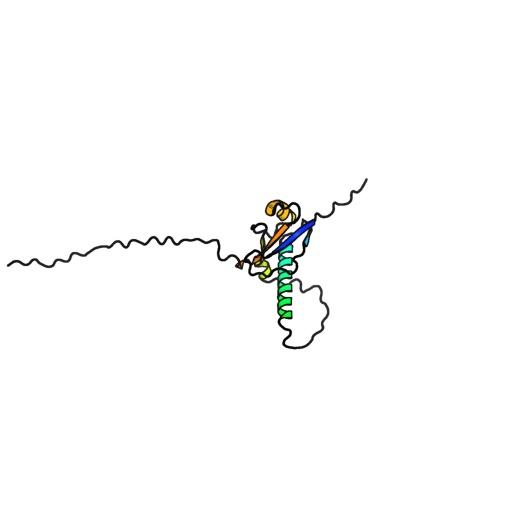 ? 12.635 11.560 -13.069 1.00 45.38 84 ALA A O 1
ATOM 656 N N . SER A 1 85 ? 11.286 11.376 -14.863 1.00 45.00 85 SER A N 1
ATOM 657 C CA . SER A 1 85 ? 11.350 9.919 -15.014 1.00 45.00 85 SER A CA 1
ATOM 658 C C . SER A 1 85 ? 10.668 9.077 -13.928 1.00 45.00 85 SER A C 1
ATOM 660 O O . SER A 1 85 ? 11.176 8.018 -13.551 1.00 45.00 85 SER A O 1
ATOM 662 N N . THR A 1 86 ? 9.464 9.446 -13.487 1.00 46.25 86 THR A N 1
ATOM 663 C CA . THR A 1 86 ? 8.462 8.426 -13.122 1.00 46.25 86 THR A CA 1
ATOM 664 C C . THR A 1 86 ? 7.931 7.800 -14.412 1.00 46.25 86 THR A C 1
ATOM 666 O O . THR A 1 86 ? 6.855 8.116 -14.902 1.00 46.25 86 THR A O 1
ATOM 669 N N . GLY A 1 87 ? 8.785 6.990 -15.044 1.00 51.72 87 GLY A N 1
ATOM 670 C CA . GLY A 1 87 ? 8.472 6.256 -16.266 1.00 51.72 87 GLY A CA 1
ATOM 671 C C . GLY A 1 87 ? 7.432 5.144 -16.044 1.00 51.72 87 GLY A C 1
ATOM 672 O O . GLY A 1 87 ? 6.863 5.037 -14.953 1.00 51.72 87 GLY A O 1
ATOM 673 N N . PRO A 1 88 ? 7.228 4.267 -17.049 1.00 61.12 88 PRO A N 1
ATOM 674 C CA . PRO A 1 88 ? 6.117 3.311 -17.125 1.00 61.12 88 PRO A CA 1
ATOM 675 C C . PRO A 1 88 ? 5.983 2.414 -15.889 1.00 61.12 88 PRO A C 1
ATOM 677 O O . PRO A 1 88 ? 4.900 1.929 -15.602 1.00 61.12 88 PRO A O 1
ATOM 680 N N . LEU A 1 89 ? 7.038 2.235 -15.088 1.00 63.56 89 LEU A N 1
ATOM 681 C CA . LEU A 1 89 ? 7.000 1.417 -13.879 1.00 63.56 89 LEU A CA 1
ATOM 682 C C . LEU A 1 89 ? 5.910 1.837 -12.875 1.00 63.56 89 LEU A C 1
ATOM 684 O O . LEU A 1 89 ? 5.297 0.961 -12.268 1.00 63.56 89 LEU A O 1
ATOM 688 N N . GLU A 1 90 ? 5.614 3.137 -12.724 1.00 69.19 90 GLU A N 1
ATOM 689 C CA . GLU A 1 90 ? 4.481 3.549 -11.883 1.00 69.19 90 GLU A CA 1
ATOM 690 C C . GLU A 1 90 ? 3.165 3.008 -12.426 1.00 69.19 90 GLU A C 1
ATOM 692 O O . GLU A 1 90 ? 2.388 2.475 -11.649 1.00 69.19 90 GLU A O 1
ATOM 697 N N . GLU A 1 91 ? 2.925 3.074 -13.734 1.00 71.00 91 GLU A N 1
ATOM 698 C CA . GLU A 1 91 ? 1.711 2.556 -14.375 1.00 71.00 91 GLU A CA 1
ATOM 699 C C . GLU A 1 91 ? 1.665 1.025 -14.398 1.00 71.00 91 GLU A C 1
ATOM 701 O O . GLU A 1 91 ? 0.582 0.436 -14.339 1.00 71.00 91 GLU A O 1
ATOM 706 N N . LEU A 1 92 ? 2.836 0.393 -14.376 1.00 78.50 92 LEU A N 1
ATOM 707 C CA . LEU A 1 92 ? 3.023 -1.046 -14.450 1.00 78.50 92 LEU A CA 1
ATOM 708 C C . LEU A 1 92 ? 3.033 -1.754 -13.102 1.00 78.50 92 LEU A C 1
ATOM 710 O O . LEU A 1 92 ? 3.021 -2.975 -13.101 1.00 78.50 92 LEU A O 1
ATOM 714 N N . VAL A 1 93 ? 3.036 -1.065 -11.962 1.00 87.69 93 VAL A N 1
ATOM 715 C CA . VAL A 1 93 ? 2.926 -1.725 -10.648 1.00 87.69 93 VAL A CA 1
ATOM 716 C C . VAL A 1 93 ? 1.497 -1.617 -10.141 1.00 87.69 93 VAL A C 1
ATOM 718 O O . VAL A 1 93 ? 0.976 -0.515 -10.023 1.00 87.69 93 VAL A O 1
ATOM 721 N N . ARG A 1 94 ? 0.841 -2.724 -9.795 1.00 90.50 94 ARG A N 1
ATOM 722 C CA . ARG A 1 94 ? -0.473 -2.726 -9.133 1.00 90.50 94 ARG A CA 1
ATOM 723 C C . ARG A 1 94 ? -0.340 -3.154 -7.681 1.00 90.50 94 ARG A C 1
ATOM 725 O O . ARG A 1 94 ? 0.499 -3.983 -7.341 1.00 90.50 94 ARG A O 1
ATOM 732 N N . LEU A 1 95 ? -1.182 -2.566 -6.833 1.00 92.75 95 LEU A N 1
ATOM 733 C CA . LEU A 1 95 ? -1.320 -2.948 -5.432 1.00 92.75 95 LEU A CA 1
ATOM 734 C C . LEU A 1 95 ? -2.554 -3.829 -5.276 1.00 92.75 95 LEU A C 1
ATOM 736 O O . LEU A 1 95 ? -3.600 -3.551 -5.862 1.00 92.75 95 LEU A O 1
ATOM 740 N N . ALA A 1 96 ? -2.437 -4.858 -4.454 1.00 92.12 96 ALA A N 1
ATOM 741 C CA . ALA A 1 96 ? -3.499 -5.791 -4.143 1.00 92.12 96 ALA A CA 1
ATOM 742 C C . ALA A 1 96 ? -3.503 -6.114 -2.645 1.00 92.12 96 ALA A C 1
ATOM 744 O O . ALA A 1 96 ? -2.456 -6.124 -2.006 1.00 92.12 96 ALA A O 1
ATOM 745 N N . CYS A 1 97 ? -4.665 -6.406 -2.072 1.00 92.50 97 CYS A N 1
ATOM 746 C CA . CYS A 1 97 ? -4.775 -6.967 -0.725 1.00 92.50 97 CYS A CA 1
ATOM 747 C C . CYS A 1 97 ? -5.741 -8.146 -0.750 1.00 92.50 97 CYS A C 1
ATOM 749 O O . CYS A 1 97 ? -6.825 -8.032 -1.324 1.00 92.50 97 CYS A O 1
ATOM 751 N N . LYS A 1 98 ? -5.360 -9.277 -0.139 1.00 88.50 98 LYS A N 1
ATOM 752 C CA . LYS A 1 98 ? -6.157 -10.521 -0.154 1.00 88.50 98 LYS A CA 1
ATOM 753 C C . LYS A 1 98 ? -6.618 -10.914 -1.570 1.00 88.50 98 LYS A C 1
ATOM 755 O O . LYS A 1 98 ? -7.779 -11.250 -1.785 1.00 88.50 98 LYS A O 1
ATOM 760 N N . GLY A 1 99 ? -5.728 -10.774 -2.556 1.00 86.00 99 GLY A N 1
ATOM 761 C CA . GLY A 1 99 ? -6.014 -11.069 -3.965 1.00 86.00 99 GLY A CA 1
ATOM 762 C C . GLY A 1 99 ? -6.897 -10.048 -4.698 1.00 86.00 99 GLY A C 1
ATOM 763 O O . GLY A 1 99 ? -7.138 -10.214 -5.889 1.00 86.00 99 GLY A O 1
ATOM 764 N N . ARG A 1 100 ? -7.367 -8.977 -4.042 1.00 90.62 100 ARG A N 1
ATOM 765 C CA . ARG A 1 100 ? -8.147 -7.908 -4.688 1.00 90.62 100 ARG A CA 1
ATOM 766 C C . ARG A 1 100 ? -7.259 -6.740 -5.087 1.00 90.62 100 ARG A C 1
ATOM 768 O O . ARG A 1 100 ? -6.577 -6.184 -4.231 1.00 90.62 100 ARG A O 1
ATOM 775 N N . ILE A 1 101 ? -7.328 -6.336 -6.355 1.00 91.19 101 ILE A N 1
ATOM 776 C CA . ILE A 1 101 ? -6.659 -5.131 -6.864 1.00 91.19 101 ILE A CA 1
ATOM 777 C C . ILE A 1 101 ? -7.244 -3.889 -6.186 1.00 91.19 101 ILE A C 1
ATOM 779 O O . ILE A 1 101 ? -8.462 -3.738 -6.083 1.00 91.19 101 ILE A O 1
ATOM 783 N N . LEU A 1 102 ? -6.370 -2.999 -5.726 1.00 92.94 102 LEU A N 1
ATOM 784 C CA . LEU A 1 102 ? -6.734 -1.776 -5.026 1.00 92.94 102 LEU A CA 1
ATOM 785 C C . LEU A 1 102 ? -6.675 -0.571 -5.973 1.00 92.94 102 LEU A C 1
ATOM 787 O O . LEU A 1 102 ? -5.741 -0.443 -6.767 1.00 92.94 102 LEU A O 1
ATOM 791 N N . SER A 1 103 ? -7.641 0.343 -5.860 1.00 91.31 103 SER A N 1
ATOM 792 C CA . SER A 1 103 ? -7.637 1.588 -6.640 1.00 91.31 103 SER A CA 1
ATOM 793 C C . SER A 1 103 ? -6.695 2.630 -6.029 1.00 91.31 103 SER A C 1
ATOM 795 O O . SER A 1 103 ? -6.621 2.777 -4.808 1.00 91.31 103 SER A O 1
ATOM 797 N N . ALA A 1 104 ? -6.004 3.395 -6.878 1.00 90.06 104 ALA A N 1
ATOM 798 C CA . ALA A 1 104 ? -5.059 4.434 -6.461 1.00 90.06 104 ALA A CA 1
ATOM 799 C C . ALA A 1 104 ? -5.722 5.580 -5.670 1.00 90.06 104 ALA A C 1
ATOM 801 O O . ALA A 1 104 ? -5.049 6.236 -4.867 1.00 90.06 104 ALA A O 1
ATOM 802 N N . ASP A 1 105 ? -7.025 5.795 -5.869 1.00 90.94 105 ASP A N 1
ATOM 803 C CA . ASP A 1 105 ? -7.805 6.831 -5.186 1.00 90.94 105 ASP A CA 1
ATOM 804 C C . ASP A 1 105 ? -8.239 6.435 -3.767 1.00 90.94 105 ASP A C 1
ATOM 806 O O . ASP A 1 105 ? -8.574 7.305 -2.961 1.00 90.94 105 ASP A O 1
ATOM 810 N N . MET A 1 106 ? -8.184 5.143 -3.422 1.00 93.94 106 MET A N 1
ATOM 811 C CA . MET A 1 106 ? -8.525 4.661 -2.081 1.00 93.94 106 MET A CA 1
ATOM 812 C C . MET A 1 106 ? -7.477 5.083 -1.050 1.00 93.94 106 MET A C 1
ATOM 814 O O . MET A 1 106 ? -6.290 5.200 -1.357 1.00 93.94 106 MET A O 1
ATOM 818 N N . ASN A 1 107 ? -7.909 5.271 0.196 1.00 95.12 107 ASN A N 1
ATOM 819 C CA . ASN A 1 107 ? -7.018 5.514 1.329 1.00 95.12 107 ASN A CA 1
ATOM 820 C C . ASN A 1 107 ? -6.756 4.230 2.138 1.00 95.12 107 ASN A C 1
ATOM 822 O O . ASN A 1 107 ? -7.456 3.224 1.990 1.00 95.12 107 ASN A O 1
ATOM 826 N N . LEU A 1 108 ? -5.728 4.261 2.990 1.00 94.56 108 LEU A N 1
ATOM 827 C CA . LEU A 1 108 ? -5.331 3.109 3.802 1.00 94.56 108 LEU A CA 1
ATOM 828 C C . LEU A 1 108 ? -6.413 2.661 4.792 1.00 94.56 108 LEU A C 1
ATOM 830 O O . LEU A 1 108 ? -6.531 1.460 5.026 1.00 94.56 108 LEU A O 1
ATOM 834 N N . ALA A 1 109 ? -7.217 3.579 5.341 1.00 93.75 109 ALA A N 1
ATOM 835 C CA . ALA A 1 109 ? -8.348 3.205 6.197 1.00 93.75 109 ALA A CA 1
ATOM 836 C C . ALA A 1 109 ? -9.365 2.341 5.447 1.00 93.75 109 ALA A C 1
ATOM 838 O O . ALA A 1 109 ? -9.712 1.255 5.901 1.00 93.75 109 ALA A O 1
ATOM 839 N N . THR A 1 110 ? -9.792 2.775 4.260 1.00 93.69 110 THR A N 1
ATOM 840 C CA . THR A 1 110 ? -10.760 2.031 3.450 1.00 93.69 110 THR A CA 1
ATOM 841 C C . THR A 1 110 ? -10.227 0.649 3.088 1.00 93.69 110 THR A C 1
ATOM 843 O O . THR A 1 110 ? -10.941 -0.348 3.185 1.00 93.69 110 THR A O 1
ATOM 846 N N . VAL A 1 111 ? -8.950 0.568 2.712 1.00 94.19 111 VAL A N 1
ATOM 847 C CA . VAL A 1 111 ? -8.296 -0.707 2.402 1.00 94.19 111 VAL A CA 1
ATOM 848 C C . VAL A 1 111 ? -8.279 -1.618 3.630 1.00 94.19 111 VAL A C 1
ATOM 850 O O . VAL A 1 111 ? -8.680 -2.778 3.526 1.00 94.19 111 VAL A O 1
ATOM 853 N N . LYS A 1 112 ? -7.881 -1.094 4.794 1.00 93.44 112 LYS A N 1
ATOM 854 C CA . LYS A 1 112 ? -7.840 -1.834 6.058 1.00 93.44 112 LYS A CA 1
ATOM 855 C C . LYS A 1 112 ? -9.213 -2.385 6.443 1.00 93.44 112 LYS A C 1
ATOM 857 O O . LYS A 1 112 ? -9.332 -3.589 6.676 1.00 93.44 112 LYS A O 1
ATOM 862 N N . ASP A 1 113 ? -10.228 -1.529 6.477 1.00 91.62 113 ASP A N 1
ATOM 863 C CA . ASP A 1 113 ? -11.525 -1.849 7.075 1.00 91.62 113 ASP A CA 1
ATOM 864 C C . ASP A 1 113 ? -12.433 -2.636 6.120 1.00 91.62 113 ASP A C 1
ATOM 866 O O . ASP A 1 113 ? -13.115 -3.570 6.543 1.00 91.62 113 ASP A O 1
ATOM 870 N N . PHE A 1 114 ? -12.411 -2.319 4.820 1.00 91.25 114 PHE A N 1
ATOM 871 C CA . PHE A 1 114 ? -13.368 -2.878 3.857 1.00 91.25 114 PHE A CA 1
ATOM 872 C C . PHE A 1 114 ? -12.792 -3.988 2.978 1.00 91.25 114 PHE A C 1
ATOM 874 O O . PHE A 1 114 ? -13.521 -4.914 2.613 1.00 91.25 114 PHE A O 1
ATOM 881 N N . ILE A 1 115 ? -11.503 -3.921 2.634 1.00 92.69 115 ILE A N 1
ATOM 882 C CA . ILE A 1 115 ? -10.887 -4.870 1.694 1.00 92.69 115 ILE A CA 1
ATOM 883 C C . ILE A 1 115 ? -10.154 -5.961 2.461 1.00 92.69 115 ILE A C 1
ATOM 885 O O . ILE A 1 115 ? -10.499 -7.139 2.377 1.00 92.69 115 ILE A O 1
ATOM 889 N N . CYS A 1 116 ? -9.169 -5.558 3.255 1.00 89.38 116 CYS A N 1
ATOM 890 C CA . CYS A 1 116 ? -8.364 -6.468 4.046 1.00 89.38 116 CYS A CA 1
ATOM 891 C C . CYS A 1 116 ? -9.133 -6.960 5.275 1.00 89.38 116 CYS A C 1
ATOM 893 O O . CYS A 1 116 ? -8.881 -8.068 5.738 1.00 89.38 116 CYS A O 1
ATOM 895 N N . LYS A 1 117 ? -10.105 -6.186 5.778 1.00 90.31 117 LYS A N 1
ATOM 896 C CA . LYS A 1 117 ? -10.874 -6.492 6.997 1.00 90.31 117 LYS A CA 1
ATOM 897 C C . LYS A 1 117 ? -9.956 -6.868 8.170 1.00 90.31 117 LYS A C 1
ATOM 899 O O . LYS A 1 117 ? -10.251 -7.785 8.935 1.00 90.31 117 LYS A O 1
ATOM 904 N N . SER A 1 118 ? -8.809 -6.196 8.268 1.00 87.25 118 SER A N 1
ATOM 905 C CA . SER A 1 118 ? -7.793 -6.444 9.294 1.00 87.25 118 SER A CA 1
ATOM 906 C C . SER A 1 118 ? -7.945 -5.423 10.413 1.00 87.25 118 SER A C 1
ATOM 908 O O . SER A 1 118 ? -7.915 -4.223 10.161 1.00 87.25 118 SER A O 1
ATOM 910 N N . ARG A 1 119 ? -8.066 -5.871 11.669 1.00 82.31 119 ARG A N 1
ATOM 911 C CA . ARG A 1 119 ? -8.181 -4.950 12.820 1.00 82.31 119 ARG A CA 1
ATOM 912 C C . ARG A 1 119 ? -6.843 -4.326 13.223 1.00 82.31 119 ARG A C 1
ATOM 914 O O . ARG A 1 119 ? -6.817 -3.199 13.718 1.00 82.31 119 ARG A O 1
ATOM 921 N N . THR A 1 120 ? -5.744 -5.029 12.967 1.00 86.44 120 THR A N 1
ATOM 922 C CA . THR A 1 120 ? -4.382 -4.620 13.319 1.00 86.44 120 THR A CA 1
ATOM 923 C C . THR A 1 120 ? -3.619 -4.190 12.068 1.00 86.44 120 THR A C 1
ATOM 925 O O . THR A 1 120 ? -3.765 -3.046 11.630 1.00 86.44 120 THR A O 1
ATOM 928 N N . ASP A 1 121 ? -2.884 -5.121 11.466 1.00 90.06 121 ASP A N 1
ATOM 929 C CA . ASP A 1 121 ? -1.923 -4.867 10.404 1.00 90.06 121 ASP A CA 1
ATOM 930 C C . ASP A 1 121 ? -2.463 -5.335 9.056 1.00 90.06 121 ASP A C 1
ATOM 932 O O . ASP A 1 121 ? -3.139 -6.363 8.942 1.00 90.06 121 ASP A O 1
ATOM 936 N N . VAL A 1 122 ? -2.159 -4.561 8.022 1.00 91.75 122 VAL A N 1
ATOM 937 C CA . VAL A 1 122 ? -2.586 -4.845 6.656 1.00 91.75 122 VAL A CA 1
ATOM 938 C C . VAL A 1 122 ? -1.428 -5.429 5.854 1.00 91.75 122 VAL A C 1
ATOM 940 O O . VAL A 1 122 ? -0.330 -4.886 5.859 1.00 91.75 122 VAL A O 1
ATOM 943 N N . GLU A 1 123 ? -1.664 -6.512 5.123 1.00 92.00 123 GLU A N 1
ATOM 944 C CA . GLU A 1 123 ? -0.700 -7.015 4.143 1.00 92.00 123 GLU A CA 1
ATOM 945 C C . GLU A 1 123 ? -1.107 -6.528 2.750 1.00 92.00 123 GLU A C 1
ATOM 947 O O . GLU A 1 123 ? -2.191 -6.850 2.260 1.00 92.00 123 GLU A O 1
ATOM 952 N N . ILE A 1 124 ? -0.253 -5.712 2.131 1.00 93.00 124 ILE A N 1
ATOM 953 C CA . ILE A 1 124 ? -0.444 -5.224 0.767 1.00 93.00 124 ILE A CA 1
ATOM 954 C C . ILE A 1 124 ? 0.578 -5.923 -0.121 1.00 93.00 124 ILE A C 1
ATOM 956 O O . ILE A 1 124 ? 1.789 -5.786 0.044 1.00 93.00 124 ILE A O 1
ATOM 960 N N . THR A 1 125 ? 0.069 -6.656 -1.096 1.00 92.44 125 THR A N 1
ATOM 961 C CA . THR A 1 125 ? 0.867 -7.281 -2.145 1.00 92.44 125 THR A CA 1
ATOM 962 C C . THR A 1 125 ? 1.039 -6.339 -3.333 1.00 92.44 125 THR A C 1
ATOM 964 O O . THR A 1 125 ? 0.112 -5.605 -3.674 1.00 92.44 125 THR A O 1
ATOM 967 N N . TYR A 1 126 ? 2.199 -6.347 -3.982 1.00 91.44 126 TYR A N 1
ATOM 968 C CA . TYR A 1 126 ? 2.443 -5.614 -5.226 1.00 91.44 126 TYR A CA 1
ATOM 969 C C . TYR A 1 126 ? 2.873 -6.568 -6.345 1.00 91.44 126 TYR A C 1
ATOM 971 O O . TYR A 1 126 ? 3.536 -7.572 -6.093 1.00 91.44 126 TYR A O 1
ATOM 979 N N . HIS A 1 127 ? 2.482 -6.266 -7.581 1.00 88.56 127 HIS A N 1
ATOM 980 C CA . HIS A 1 127 ? 2.832 -7.063 -8.761 1.00 88.56 127 HIS A CA 1
ATOM 981 C C . HIS A 1 127 ? 2.916 -6.189 -10.012 1.00 88.56 127 HIS A C 1
ATOM 983 O O . HIS A 1 127 ? 2.401 -5.064 -10.020 1.00 88.56 127 HIS A O 1
ATOM 989 N N . SER A 1 128 ? 3.558 -6.689 -11.067 1.00 84.75 128 SER A N 1
ATOM 990 C CA . SER A 1 128 ? 3.554 -6.001 -12.356 1.00 84.75 128 SER A CA 1
ATOM 991 C C . SER A 1 128 ? 2.212 -6.213 -13.076 1.00 84.75 128 SER A C 1
ATOM 993 O O . SER A 1 128 ? 1.537 -7.224 -12.897 1.00 84.75 128 SER A O 1
ATOM 995 N N . VAL A 1 129 ? 1.778 -5.247 -13.886 1.00 76.81 129 VAL A N 1
ATOM 996 C CA . VAL A 1 129 ? 0.581 -5.365 -14.738 1.00 76.81 129 VAL A CA 1
ATOM 997 C C . VAL A 1 129 ? 0.791 -6.441 -15.800 1.00 76.81 129 VAL A C 1
ATOM 999 O O . VAL A 1 129 ? -0.158 -7.127 -16.157 1.00 76.81 129 VAL A O 1
ATOM 1002 N N . PHE A 1 130 ? 2.036 -6.620 -16.240 1.00 66.56 130 PHE A N 1
ATOM 1003 C CA . PHE A 1 130 ? 2.443 -7.663 -17.179 1.00 66.56 130 PHE A CA 1
ATOM 1004 C C . PHE A 1 130 ? 2.463 -9.070 -16.575 1.00 66.56 130 PHE A C 1
ATOM 1006 O O . PHE A 1 130 ? 2.529 -10.037 -17.317 1.00 66.56 130 PHE A O 1
ATOM 1013 N N . ASP A 1 131 ? 2.371 -9.198 -15.249 1.00 56.78 131 ASP A N 1
ATOM 1014 C CA . ASP A 1 131 ? 2.230 -10.491 -14.566 1.00 56.78 131 ASP A CA 1
ATOM 1015 C C . ASP A 1 131 ? 0.888 -11.181 -14.879 1.00 56.78 131 ASP A C 1
ATOM 1017 O O . ASP A 1 131 ? 0.662 -12.331 -14.521 1.00 56.78 131 ASP A O 1
ATOM 1021 N N . ALA A 1 132 ? -0.038 -10.457 -15.515 1.00 50.62 132 ALA A N 1
ATOM 1022 C CA . ALA A 1 132 ? -1.348 -10.942 -15.908 1.00 50.62 132 ALA A CA 1
ATOM 1023 C C . ALA A 1 132 ? -1.428 -11.150 -17.427 1.00 50.62 132 ALA A C 1
ATOM 1025 O O . ALA A 1 132 ? -2.197 -10.472 -18.102 1.00 50.62 132 ALA A O 1
ATOM 1026 N N . ASP A 1 133 ? -0.671 -12.118 -17.935 1.00 44.06 133 ASP A N 1
ATOM 1027 C CA . ASP A 1 133 ? -0.963 -12.778 -19.211 1.00 44.06 133 ASP A CA 1
ATOM 1028 C C . ASP A 1 133 ? -0.829 -14.298 -19.046 1.00 44.06 133 ASP A C 1
ATOM 1030 O O . ASP A 1 133 ? 0.043 -14.900 -19.645 1.00 44.06 133 ASP A O 1
ATOM 1034 N N . GLU A 1 134 ? -1.629 -14.923 -18.161 1.00 47.78 134 GLU A N 1
ATOM 1035 C CA . GLU A 1 134 ? -1.967 -16.359 -18.315 1.00 47.78 134 GLU A CA 1
ATOM 1036 C C . GLU A 1 134 ? -3.092 -16.910 -17.402 1.00 47.78 134 GLU A C 1
ATOM 1038 O O . GLU A 1 134 ? -3.036 -18.056 -16.967 1.00 47.78 134 GLU A O 1
ATOM 1043 N N . THR A 1 135 ? -4.143 -16.162 -17.024 1.00 49.28 135 THR A N 1
ATOM 1044 C CA . THR A 1 135 ? -5.234 -16.806 -16.228 1.00 49.28 135 THR A CA 1
ATOM 1045 C C . THR A 1 135 ? -6.642 -16.229 -16.368 1.00 49.28 135 THR A C 1
ATOM 1047 O O . THR A 1 135 ? -7.461 -16.329 -15.457 1.00 49.28 135 THR A O 1
ATOM 1050 N N . SER A 1 136 ? -6.990 -15.664 -17.523 1.00 51.50 136 SER A N 1
ATOM 1051 C CA . SER A 1 136 ? -8.391 -15.327 -17.820 1.00 51.50 136 SER A CA 1
ATOM 1052 C C . SER A 1 136 ? -8.651 -15.371 -19.322 1.00 51.50 136 SER A C 1
ATOM 1054 O O . SER A 1 136 ? -8.842 -14.347 -19.973 1.00 51.50 136 SER A O 1
ATOM 1056 N N . GLY A 1 137 ? -8.643 -16.581 -19.868 1.00 39.16 137 GLY A N 1
ATOM 1057 C CA . GLY A 1 137 ? -8.926 -16.816 -21.275 1.00 39.16 137 GLY A CA 1
ATOM 1058 C C . GLY A 1 137 ? -8.948 -18.294 -21.618 1.00 39.16 137 GLY A C 1
ATOM 1059 O O . GLY A 1 137 ? -8.371 -18.693 -22.620 1.00 39.16 137 GLY A O 1
ATOM 1060 N N . SER A 1 138 ? -9.615 -19.115 -20.801 1.00 43.06 138 SER A N 1
ATOM 1061 C CA . SER A 1 138 ? -10.096 -20.426 -21.238 1.00 43.06 138 SER A CA 1
ATOM 1062 C C . SER A 1 138 ? -11.148 -20.218 -22.334 1.00 43.06 138 SER A C 1
ATOM 1064 O O . SER A 1 138 ? -12.350 -20.340 -22.110 1.00 43.06 138 SER A O 1
ATOM 1066 N N . MET A 1 139 ? -10.703 -19.846 -23.526 1.00 40.31 139 MET A N 1
ATOM 1067 C CA . MET A 1 139 ? -11.469 -20.028 -24.737 1.00 40.31 139 MET A CA 1
ATOM 1068 C C . MET A 1 139 ? -11.038 -21.396 -25.231 1.00 40.31 139 MET A C 1
ATOM 1070 O O . MET A 1 139 ? -10.058 -21.529 -25.951 1.00 40.31 139 MET A O 1
ATOM 1074 N N . THR A 1 140 ? -11.718 -22.442 -24.762 1.00 52.81 140 THR A N 1
ATOM 1075 C CA . THR A 1 140 ? -11.708 -23.699 -25.498 1.00 52.81 140 THR A CA 1
ATOM 1076 C C . THR A 1 140 ? -12.179 -23.349 -26.908 1.00 52.81 140 THR A C 1
ATOM 1078 O O . THR A 1 140 ? -13.325 -22.911 -27.064 1.00 52.81 140 THR A O 1
ATOM 1081 N N . PRO A 1 141 ? -11.361 -23.485 -27.966 1.00 45.28 141 PRO A N 1
ATOM 1082 C CA . PRO A 1 141 ? -11.955 -23.541 -29.275 1.00 45.28 141 PRO A CA 1
ATOM 1083 C C . PRO A 1 141 ? -12.639 -24.904 -29.299 1.00 45.28 141 PRO A C 1
ATOM 1085 O O . PRO A 1 141 ? -12.012 -25.945 -29.483 1.00 45.28 141 PRO A O 1
ATOM 1088 N N . SER A 1 142 ? -13.944 -24.902 -29.036 1.00 49.72 142 SER A N 1
ATOM 1089 C CA . SER A 1 142 ? -14.812 -25.998 -29.436 1.00 49.72 142 SER A CA 1
ATOM 1090 C C . SER A 1 142 ? -14.797 -26.011 -30.963 1.00 49.72 142 SER A C 1
ATOM 1092 O O . SER A 1 142 ? -15.705 -25.506 -31.616 1.00 49.72 142 SER A O 1
ATOM 1094 N N . PHE A 1 143 ? -13.709 -26.525 -31.540 1.00 49.38 143 PHE A N 1
ATOM 1095 C CA . PHE A 1 143 ? -13.657 -26.960 -32.922 1.00 49.38 143 PHE A CA 1
ATOM 1096 C C . PHE A 1 143 ? -14.561 -28.184 -32.987 1.00 49.38 143 PHE A C 1
ATOM 1098 O O . PHE A 1 143 ? -14.130 -29.328 -32.866 1.00 49.38 143 PHE A O 1
ATOM 1105 N N . LEU A 1 144 ? -15.858 -27.923 -33.125 1.00 59.94 144 LEU A N 1
ATOM 1106 C CA . LEU A 1 144 ? -16.756 -28.891 -33.719 1.00 59.94 144 LEU A CA 1
ATOM 1107 C C . LEU A 1 144 ? -16.150 -29.239 -35.085 1.00 59.94 144 LEU A C 1
ATOM 1109 O O . LEU A 1 144 ? -15.945 -28.327 -35.894 1.00 59.94 144 LEU A O 1
ATOM 1113 N N . PRO A 1 145 ? -15.821 -30.510 -35.366 1.00 50.16 145 PRO A N 1
ATOM 1114 C CA . PRO A 1 145 ? -15.438 -30.891 -36.709 1.00 50.16 145 PRO A CA 1
ATOM 1115 C C . PRO A 1 145 ? -16.640 -30.614 -37.612 1.00 50.16 145 PRO A C 1
ATOM 1117 O O . PRO A 1 145 ? -17.702 -31.223 -37.475 1.00 50.16 145 PRO A O 1
ATOM 1120 N N . LEU A 1 146 ? -16.480 -29.642 -38.512 1.00 51.41 146 LEU A N 1
ATOM 1121 C CA . LEU A 1 146 ? -17.424 -29.372 -39.583 1.00 51.41 146 LEU A CA 1
ATOM 1122 C C . LEU A 1 146 ? -17.529 -30.662 -40.410 1.00 51.41 146 LEU A C 1
ATOM 1124 O O . LEU A 1 146 ? -16.626 -30.994 -41.177 1.00 51.41 146 LEU A O 1
ATOM 1128 N N . GLN A 1 147 ? -18.609 -31.417 -40.207 1.00 54.56 147 GLN A N 1
ATOM 1129 C CA . GLN A 1 147 ? -18.967 -32.574 -41.019 1.00 54.56 147 GLN A CA 1
ATOM 1130 C C . GLN A 1 147 ? -19.034 -32.127 -42.483 1.00 54.56 147 GLN A C 1
ATOM 1132 O O . GLN A 1 147 ? -19.996 -31.483 -42.912 1.00 54.56 147 GLN A O 1
ATOM 1137 N N . ARG A 1 148 ? -17.996 -32.449 -43.263 1.00 52.22 148 ARG A N 1
ATOM 1138 C CA . ARG A 1 148 ? -18.033 -32.343 -44.722 1.00 52.22 148 ARG A CA 1
ATOM 1139 C C . ARG A 1 148 ? -19.029 -33.377 -45.232 1.00 52.22 148 ARG A C 1
ATOM 1141 O O . ARG A 1 148 ? -18.728 -34.557 -45.355 1.00 52.22 148 ARG A O 1
ATOM 1148 N N . LYS A 1 149 ? -20.236 -32.898 -45.507 1.00 58.25 149 LYS A N 1
ATOM 1149 C CA . LYS A 1 149 ? -21.282 -33.589 -46.259 1.00 58.25 149 LYS A CA 1
ATOM 1150 C C . LYS A 1 149 ? -20.714 -33.959 -47.646 1.00 58.25 149 LYS A C 1
ATOM 1152 O O . LYS A 1 149 ? -20.299 -33.041 -48.356 1.00 58.25 149 LYS A O 1
ATOM 1157 N N . PRO A 1 150 ? -20.662 -35.239 -48.059 1.00 47.84 150 PRO A N 1
ATOM 1158 C CA . PRO A 1 150 ? -20.307 -35.579 -49.431 1.00 47.84 150 PRO A CA 1
ATOM 1159 C C . PRO A 1 150 ? -21.486 -35.208 -50.336 1.00 47.84 150 PRO A C 1
ATOM 1161 O O . PRO A 1 150 ? -22.573 -35.776 -50.235 1.00 47.84 150 PRO A O 1
ATOM 1164 N N . ALA A 1 151 ? -21.291 -34.193 -51.173 1.00 50.47 151 ALA A N 1
ATOM 1165 C CA . ALA A 1 151 ? -22.257 -33.784 -52.177 1.00 50.47 151 ALA A CA 1
ATOM 1166 C C . ALA A 1 151 ? -21.908 -34.432 -53.519 1.00 50.47 151 ALA A C 1
ATOM 1168 O O . ALA A 1 151 ? -20.872 -34.13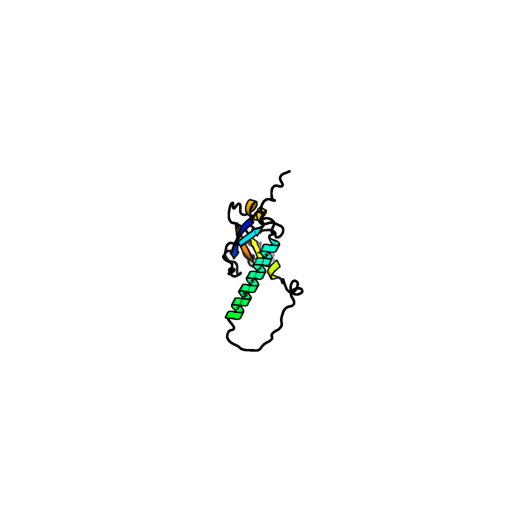2 -54.100 1.00 50.47 151 ALA A O 1
ATOM 1169 N N . GLY A 1 152 ? -22.830 -35.264 -54.000 1.00 50.59 152 GLY A N 1
ATOM 1170 C CA . GLY A 1 152 ? -23.229 -35.263 -55.405 1.00 50.59 152 GLY A CA 1
ATOM 1171 C C . GLY A 1 152 ? -22.274 -35.925 -56.387 1.00 50.59 152 GLY A C 1
ATOM 1172 O O . GLY A 1 152 ? -21.514 -35.260 -57.076 1.00 50.59 152 GLY A O 1
ATOM 1173 N N . GLU A 1 153 ? -22.437 -37.234 -56.520 1.00 58.84 153 GLU A N 1
ATOM 1174 C CA . GLU A 1 153 ? -22.141 -38.007 -57.724 1.00 58.84 153 GLU A CA 1
ATOM 1175 C C . GLU A 1 153 ? -22.904 -37.437 -58.942 1.00 58.84 153 GLU A C 1
ATOM 1177 O O . GLU A 1 153 ? -24.137 -37.351 -58.899 1.00 58.84 153 GLU A O 1
ATOM 1182 N N . PRO A 1 154 ? -22.235 -37.048 -60.043 1.00 58.44 154 PRO A N 1
ATOM 1183 C CA . PRO A 1 154 ? -22.915 -36.823 -61.308 1.00 58.44 154 PRO A CA 1
ATOM 1184 C C . PRO A 1 154 ? -23.010 -38.136 -62.096 1.00 58.44 154 PRO A C 1
ATOM 1186 O O . PRO A 1 154 ? -22.020 -38.673 -62.590 1.00 58.44 154 PRO A O 1
ATOM 1189 N N . ARG A 1 155 ? -24.248 -38.622 -62.246 1.00 53.12 155 ARG A N 1
ATOM 1190 C CA . ARG A 1 155 ? -24.641 -39.657 -63.213 1.00 53.12 155 ARG A CA 1
ATOM 1191 C C . ARG A 1 155 ? -24.200 -39.241 -64.620 1.00 53.12 155 ARG A C 1
ATOM 1193 O O . ARG A 1 155 ? -24.699 -38.252 -65.151 1.00 53.12 155 ARG A O 1
ATOM 1200 N N . GLY A 1 156 ? -23.352 -40.045 -65.249 1.00 51.66 156 GLY A N 1
ATOM 1201 C CA . GLY A 1 156 ? -23.034 -39.961 -66.671 1.00 51.66 156 GLY A CA 1
ATOM 1202 C C . GLY A 1 156 ? -23.097 -41.353 -67.284 1.00 51.66 156 GLY A C 1
ATOM 1203 O O . GLY A 1 156 ? -22.235 -42.180 -67.022 1.00 51.66 156 GLY A O 1
ATOM 1204 N N . LYS A 1 157 ? -24.171 -41.607 -68.034 1.00 56.38 157 LYS A N 1
ATOM 1205 C CA . LYS A 1 157 ? -24.508 -42.857 -68.726 1.00 56.38 157 LYS A CA 1
ATOM 1206 C C . LYS A 1 157 ? -23.325 -43.425 -69.525 1.00 56.38 157 LYS A C 1
ATOM 1208 O O . LYS A 1 157 ? -22.780 -42.723 -70.370 1.00 56.38 157 LYS A O 1
ATOM 1213 N N . ALA A 1 158 ? -23.040 -44.710 -69.341 1.00 54.12 158 ALA A N 1
ATOM 1214 C CA . ALA A 1 158 ? -22.410 -45.544 -70.355 1.00 54.12 158 ALA A CA 1
ATOM 1215 C C . ALA A 1 158 ? -23.325 -46.749 -70.616 1.00 54.12 158 ALA A C 1
ATOM 1217 O O . ALA A 1 158 ? -23.938 -47.297 -69.701 1.00 54.12 158 ALA A O 1
ATOM 1218 N N . ASP A 1 159 ? -23.468 -47.018 -71.902 1.00 61.84 159 ASP A N 1
ATOM 1219 C CA . ASP A 1 159 ? -24.409 -47.869 -72.622 1.00 61.84 159 ASP A CA 1
ATOM 1220 C C . ASP A 1 159 ? -24.451 -49.344 -72.148 1.00 61.84 159 ASP A C 1
ATOM 1222 O O . ASP A 1 159 ? -23.426 -49.861 -71.694 1.00 61.84 159 ASP A O 1
ATOM 1226 N N . PRO A 1 160 ? -25.600 -50.049 -72.234 1.00 72.50 160 PRO A N 1
ATOM 1227 C CA . PRO A 1 160 ? -25.672 -51.478 -71.935 1.00 72.50 160 PRO A CA 1
ATOM 1228 C C . PRO A 1 160 ? -25.130 -52.337 -73.094 1.00 72.50 160 PRO A C 1
ATOM 1230 O O . PRO A 1 160 ? -25.347 -52.000 -74.255 1.00 72.50 160 PRO A O 1
ATOM 1233 N N . PRO A 1 161 ? -24.515 -53.502 -72.823 1.00 58.78 161 PRO A N 1
ATOM 1234 C CA . PRO A 1 161 ? -24.218 -54.473 -73.863 1.00 58.78 161 PRO A CA 1
ATOM 1235 C C . PRO A 1 161 ? -25.473 -55.300 -74.163 1.00 58.78 161 PRO A C 1
ATOM 1237 O O . PRO A 1 161 ? -26.132 -55.791 -73.246 1.00 58.78 161 PRO A O 1
ATOM 1240 N N . GLN A 1 162 ? -25.773 -55.503 -75.441 1.00 57.72 162 GLN A N 1
ATOM 1241 C CA . GLN A 1 162 ? -26.611 -56.610 -75.892 1.00 57.72 162 GLN A CA 1
ATOM 1242 C C . GLN A 1 162 ? -25.902 -57.328 -77.041 1.00 57.72 162 GLN A C 1
ATOM 1244 O O . GLN A 1 162 ? -25.262 -56.701 -77.887 1.00 57.72 162 GLN A O 1
ATOM 1249 N N . VAL A 1 163 ? -26.009 -58.650 -76.949 1.00 57.94 163 VAL A N 1
ATOM 1250 C CA . VAL A 1 163 ? -25.588 -59.713 -77.868 1.00 57.94 163 VAL A CA 1
ATOM 1251 C C . VAL A 1 163 ? -26.213 -59.570 -79.254 1.00 57.94 163 VAL A C 1
ATOM 1253 O O . VAL A 1 163 ? -27.364 -59.081 -79.328 1.00 57.94 163 VAL A O 1
#

=== Feature glossary ===
Each block in this record encodes a different view of the same protein. In brief:

Predicted aligned error. PAE(i, j) answers: if I align the predicted and true structures on residue i, how far off (in Å) do I expect residue j to be? A block-diagonal PAE matrix with low values on the blocks and high value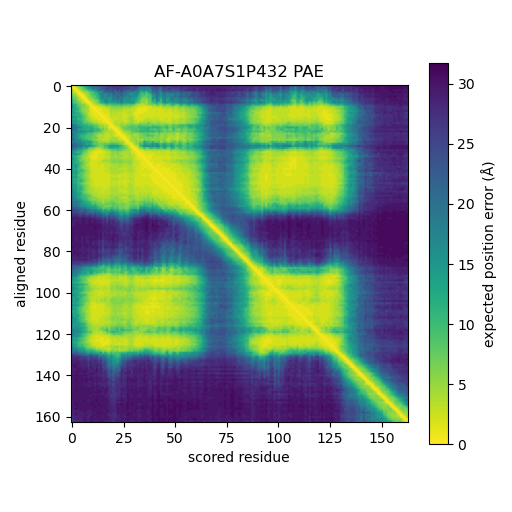s off-diagonal is the signature of a multi-domain protein with confidently predicted domains but uncertain inter-domain orientation.

Contact-map, Ramachandran, and PAE plots. Plot images: a contact map (which residues are close in 3D, as an N×N binary image), a Ramachandran scatter (backbone torsion angles, revealing secondary-structure composition at a glance), and — for AlphaFold structures — a PAE heatmap (pairwise prediction confidence).

Backbone torsions (φ/ψ). φ (phi) and ψ (psi) are the two rotatable backbone dihedrals per residue: φ is the C(i-1)–N–Cα–C torsion, ψ is the N–Cα–C–N(i+1) torsion, both in degrees on (−180°, 180°]. α-helical residues cluster near (−60°, −45°); β-strand residues near (−120°, +130°). A Ramachandran plot is simply a scatter of (φ, ψ) for every residue.

Foldseek 3Di. A 3Di character summarizes, for each residue, the relative orientation of the Cα frame of its nearest spatial neighbor. Because it encodes fold topology rather than chemistry, 3Di alignments detect remote structural similarity that sequence alignment misses.

Radius of gyration, Cα contacts, bounding box. Three whole-structure scalars: the radius of gyration (RMS distance of Cα from centroid, in Å), the count of Cα–Cα contacts (pairs closer than 8 Å and separated by more than four residues in sequence — i.e. tertiary, not local, contacts), and the bounding-box dimensions. Together they distinguish compact globular folds from extended fibres or disordered chains.

Sequence. Sequence gives the chain of amino acids in standard one-letter code (A=alanine, C=cysteine, …, Y=tyrosine), read N→C. It is the only feature that is directly encoded by the gene; all structural features are derived from the folded form of this sequence.

mmCIF coordinates. Atomic coordinates in PDBx/mmCIF format — the same representation the Protein Data Bank distributes. Each line of the _atom_site loop places one backbone atom in Cartesian space (units: ångströms, origin: arbitrary).

Secondary structure (3-state, P-SEA). Three-state secondary structure (P-SEA) collapses the eight DSSP classes into helix (a), strand (b), and coil (c). P-SEA assigns these from Cα geometry alone — distances and angles — without requiring backbone oxygens, so it works on any Cα trace.

InterPro / GO / CATH / organism. Functional annotations link the protein to curated databases. InterPro entries identify conserved domains and families by matching the sequence against member-database signatures (Pfam, PROSITE, CDD, …). Gene Ontology (GO) terms describe molecular function, biological process, and cellular component in a controlled vocabulary. CATH places the structure in a hierarchical fold classification (Class/Architecture/Topology/Homologous-superfamily). The organism is the source species.

B-factor. B-factor (Debye–Waller factor) reflects atomic displacement in the crystal lattice. It is an experimental observable (units Å²), not a prediction; low values mean the atom is pinned down, high values mean it moves or is heterogeneous across the crystal.

Rendered structure images. Structure images are PyMOL renders from six orthogonal camera directions. Cartoon representation draws helices as coils and strands as arrows; sticks shows the backbone as bonds; surface shows the solvent-excluded envelope. Rainbow coloring maps sequence position to hue (blue→red, N→C); chain coloring assigns a distinct color per polypeptide.

Solvent-accessible surface area. Solvent-accessible surface area (SASA) is the area in Å² traced out by the centre of a 1.4 Å probe sphere (a water molecule) rolled over the protein's van der Waals surface (Shrake–Rupley / Lee–Richards construction). Buried residues have near-zero SASA; fully exposed residues can exceed 200 Å². The total SASA scales roughly with the number of surface residues.

Secondary structure (8-state, DSSP). The SS8 string is DSSP's per-residue secondary-structure call. α-helix (H) means an i→i+4 H-bond ladder; β-strand (E) means the residue participates in a β-sheet; 3₁₀ (G) and π (I) are tighter and wider helices; T/S are turns/bends; '-' is loop.

pLDDT. For AlphaFold models, the B-factor field carries pLDDT — the model's own estimate of local accuracy on a 0–100 scale. Regions with pLDDT<50 should be treated as essentially unmodeled; they often correspond to intrinsically disordered segments.

Nearest PDB structures. Nearest PDB neighbors are the top structural matches found by Foldseek when searching this structure against the entire Protein Data Bank. Each hit reports a TM-score (0 to 1; >0.5 almost always implies the same fold) and an E-value. These are *structural* homologs — they may share no detectable sequence similarity.